Protein AF-A0A251UB47-F1 (afdb_monomer_lite)

Structure (mmCIF, N/CA/C/O backbone):
data_AF-A0A251UB47-F1
#
_entry.id   AF-A0A251UB47-F1
#
loop_
_atom_site.group_PDB
_atom_site.id
_atom_site.type_symbol
_atom_site.label_atom_id
_atom_site.label_alt_id
_atom_site.label_comp_id
_atom_site.label_asym_id
_atom_site.label_entity_id
_atom_site.label_seq_id
_atom_site.pdbx_PDB_ins_code
_atom_site.Cartn_x
_atom_site.Cartn_y
_atom_site.Cartn_z
_atom_site.occupancy
_atom_site.B_iso_or_equiv
_atom_site.auth_seq_id
_atom_site.auth_comp_id
_atom_site.auth_asym_id
_atom_site.auth_atom_id
_atom_site.pdbx_PDB_model_num
ATOM 1 N N . MET A 1 1 ? 40.178 -64.693 22.155 1.00 41.66 1 MET A N 1
ATOM 2 C CA . MET A 1 1 ? 40.226 -63.258 22.495 1.00 41.66 1 MET A CA 1
ATOM 3 C C . MET A 1 1 ? 39.824 -62.523 21.223 1.00 41.66 1 MET A C 1
ATOM 5 O O . MET A 1 1 ? 40.679 -62.259 20.395 1.00 41.66 1 MET A O 1
ATOM 9 N N . GLU A 1 2 ? 38.546 -62.503 20.833 1.00 36.81 2 GLU A N 1
ATOM 10 C CA . GLU A 1 2 ? 37.430 -61.749 21.454 1.00 36.81 2 GLU A CA 1
ATOM 11 C C . GLU A 1 2 ? 37.836 -60.282 21.710 1.00 36.81 2 GLU A C 1
ATOM 13 O O . GLU A 1 2 ? 38.845 -60.051 22.362 1.00 36.81 2 GLU A O 1
ATOM 18 N N . GLY A 1 3 ? 37.144 -59.255 21.214 1.00 40.28 3 GLY A N 1
ATOM 19 C CA . GLY A 1 3 ? 35.767 -59.234 20.740 1.00 40.28 3 GLY A CA 1
ATOM 20 C C . GLY A 1 3 ? 35.423 -58.035 19.856 1.00 40.28 3 GLY A C 1
ATOM 21 O O . GLY A 1 3 ? 36.152 -57.053 19.738 1.00 40.28 3 GLY A O 1
ATOM 22 N N . THR A 1 4 ? 34.277 -58.195 19.208 1.00 44.97 4 THR A N 1
ATOM 23 C CA . THR A 1 4 ? 33.476 -57.196 18.510 1.00 44.97 4 THR A CA 1
ATOM 24 C C . THR A 1 4 ? 32.841 -56.230 19.509 1.00 44.97 4 THR A C 1
ATOM 26 O O . THR A 1 4 ? 32.277 -56.692 20.498 1.00 44.97 4 THR A O 1
ATOM 29 N N . SER A 1 5 ? 32.817 -54.932 19.204 1.00 46.00 5 SER A N 1
A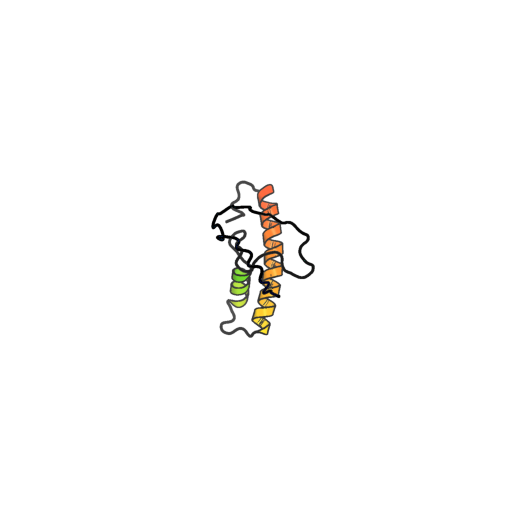TOM 30 C CA . SER A 1 5 ? 31.924 -53.987 19.885 1.00 46.00 5 SER A CA 1
ATOM 31 C C . SER A 1 5 ? 31.237 -53.083 18.871 1.00 46.00 5 SER A C 1
ATOM 33 O O . SER A 1 5 ? 31.822 -52.130 18.365 1.00 46.00 5 SER A O 1
ATOM 35 N N . SER A 1 6 ? 29.971 -53.388 18.600 1.00 55.59 6 SER A N 1
ATOM 36 C CA . SER A 1 6 ? 28.962 -52.360 18.342 1.00 55.59 6 SER A CA 1
ATOM 37 C C . SER A 1 6 ? 28.550 -51.732 19.677 1.00 55.59 6 SER A C 1
ATOM 39 O O . SER A 1 6 ? 28.699 -52.358 20.728 1.00 55.59 6 SER A O 1
ATOM 41 N N . PRO A 1 7 ? 27.928 -50.551 19.636 1.00 52.34 7 PRO A N 1
ATOM 42 C CA . PRO A 1 7 ? 26.622 -50.478 20.273 1.00 52.34 7 PRO A CA 1
ATOM 43 C C . PRO A 1 7 ? 25.566 -49.912 19.323 1.00 52.34 7 PRO A C 1
ATOM 45 O O . PRO A 1 7 ? 25.724 -48.851 18.724 1.00 52.34 7 PRO A O 1
ATOM 48 N N . SER A 1 8 ? 24.480 -50.672 19.213 1.00 48.12 8 SER A N 1
ATOM 49 C CA . SER A 1 8 ? 23.178 -50.215 18.748 1.00 48.12 8 SER A CA 1
ATOM 50 C C . SER A 1 8 ? 22.493 -49.504 19.912 1.00 48.12 8 SER A C 1
ATOM 52 O O . SER A 1 8 ? 22.411 -50.085 20.995 1.00 48.12 8 SER A O 1
ATOM 54 N N . THR A 1 9 ? 21.965 -48.301 19.689 1.00 45.19 9 THR A N 1
ATOM 55 C CA . THR A 1 9 ? 20.935 -47.733 20.565 1.00 45.19 9 THR A CA 1
ATOM 56 C C . THR A 1 9 ? 19.709 -47.452 19.716 1.00 45.19 9 THR A C 1
ATOM 58 O O . THR A 1 9 ? 19.635 -46.478 18.971 1.00 45.19 9 THR A O 1
ATOM 61 N N . ASP A 1 10 ? 18.787 -48.397 19.829 1.00 48.03 10 ASP A N 1
ATOM 62 C CA . ASP A 1 10 ? 17.371 -48.291 19.530 1.00 48.03 10 ASP A CA 1
ATOM 63 C C . ASP A 1 10 ? 16.736 -47.135 20.321 1.00 48.03 10 ASP A C 1
ATOM 65 O O . ASP A 1 10 ? 16.948 -47.015 21.528 1.00 48.03 10 ASP A O 1
ATOM 69 N N . ALA A 1 11 ? 15.970 -46.285 19.637 1.00 39.84 11 ALA A N 1
ATOM 70 C CA . ALA A 1 11 ? 15.039 -45.351 20.262 1.00 39.84 11 ALA A CA 1
ATOM 71 C C . ALA A 1 11 ? 13.949 -44.939 19.260 1.00 39.84 11 ALA A C 1
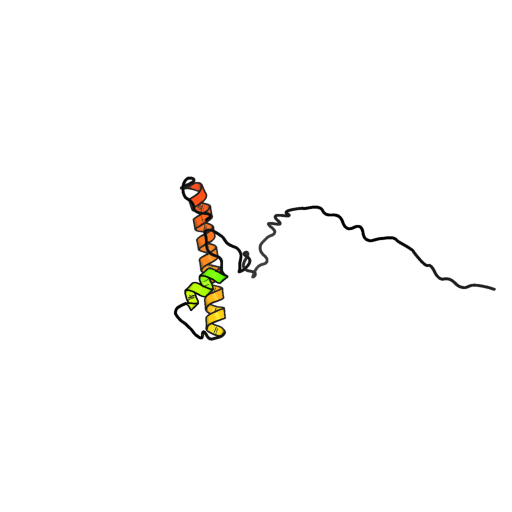ATOM 73 O O . ALA A 1 11 ? 13.974 -43.828 18.747 1.00 39.84 11 ALA A O 1
ATOM 74 N N . GLY A 1 12 ? 13.009 -45.855 19.003 1.00 46.56 12 GLY A N 1
ATOM 75 C CA . GLY A 1 12 ? 11.560 -45.590 18.998 1.00 46.56 12 GLY A CA 1
ATOM 76 C C . GLY A 1 12 ? 10.938 -44.525 18.063 1.00 46.56 12 GLY A C 1
ATOM 77 O O . GLY A 1 12 ? 11.614 -43.771 17.375 1.00 46.56 12 GLY A O 1
ATOM 78 N N . PRO A 1 13 ? 9.593 -44.481 17.988 1.00 43.06 13 PRO A N 1
ATOM 79 C CA . PRO A 1 13 ? 8.856 -43.794 16.931 1.00 43.06 13 PRO A CA 1
ATOM 80 C C . PRO A 1 13 ? 8.642 -42.302 17.218 1.00 43.06 13 PRO A C 1
ATOM 82 O O . PRO A 1 13 ? 8.349 -41.911 18.346 1.00 43.06 13 PRO A O 1
ATOM 85 N N . ILE A 1 14 ? 8.716 -41.481 16.165 1.00 51.91 14 ILE A N 1
ATOM 86 C CA . ILE A 1 14 ? 8.375 -40.052 16.187 1.00 51.91 14 ILE A CA 1
ATOM 87 C C . ILE A 1 14 ? 6.859 -39.922 16.445 1.00 51.91 14 ILE A C 1
ATOM 89 O O . ILE A 1 14 ? 6.074 -40.367 15.602 1.00 51.91 14 ILE A O 1
ATOM 93 N N . PRO A 1 15 ? 6.402 -39.335 17.568 1.00 43.84 15 PRO A N 1
ATOM 94 C CA . PRO A 1 15 ? 4.983 -39.111 17.802 1.00 43.84 15 PRO A CA 1
ATOM 95 C C . PRO A 1 15 ? 4.505 -37.888 17.008 1.00 43.84 15 PRO A C 1
ATOM 97 O O . PRO A 1 15 ? 5.031 -36.788 17.161 1.00 43.84 15 PRO A O 1
ATOM 100 N N . HIS A 1 16 ? 3.471 -38.077 16.189 1.00 51.50 16 HIS A N 1
ATOM 101 C CA . HIS A 1 16 ? 2.619 -36.997 15.695 1.00 51.50 16 HIS A CA 1
ATOM 102 C C . HIS A 1 16 ? 1.608 -36.610 16.785 1.00 51.50 16 HIS A C 1
ATOM 104 O O . HIS A 1 16 ? 0.714 -37.402 17.066 1.00 51.50 16 HIS A O 1
ATOM 110 N N . LEU A 1 17 ? 1.722 -35.412 17.366 1.00 36.50 17 LEU A N 1
ATOM 111 C CA . LEU A 1 17 ? 0.642 -34.653 18.029 1.00 36.50 17 LEU A CA 1
ATOM 112 C C . LEU A 1 17 ? 1.259 -33.287 18.390 1.00 36.50 17 LEU A C 1
ATOM 114 O O . LEU A 1 17 ? 2.240 -33.242 19.116 1.00 36.50 17 LEU A O 1
ATOM 118 N N . GLY A 1 18 ? 0.919 -32.173 17.746 1.00 44.28 18 GLY A N 1
ATOM 119 C CA . GLY A 1 18 ? -0.380 -31.530 17.868 1.00 44.28 18 GLY A CA 1
ATOM 120 C C . GLY A 1 18 ? -0.389 -30.729 19.164 1.00 44.28 18 GLY A C 1
ATOM 121 O O . GLY A 1 18 ? -0.811 -31.283 20.160 1.00 44.28 18 GLY A O 1
ATOM 122 N N . ASP A 1 19 ? 0.096 -29.482 19.138 1.00 40.91 19 ASP A N 1
ATOM 123 C CA . ASP A 1 19 ? -0.284 -28.454 20.112 1.00 40.91 19 ASP A CA 1
ATOM 124 C C . ASP A 1 19 ? -0.004 -27.053 19.555 1.00 40.91 19 ASP A C 1
ATOM 126 O O . ASP A 1 19 ? 1.124 -26.626 19.303 1.00 40.91 19 ASP A O 1
ATOM 130 N N . THR A 1 20 ? -1.108 -26.352 19.334 1.00 47.50 20 THR A N 1
ATOM 131 C CA . THR A 1 20 ? -1.229 -24.919 19.112 1.00 47.50 20 THR A CA 1
ATOM 132 C C . THR A 1 20 ? -0.536 -24.139 20.223 1.00 47.50 20 THR A C 1
ATOM 134 O O . THR A 1 20 ? -1.002 -24.135 21.360 1.00 47.50 20 THR A O 1
ATOM 137 N N . ILE A 1 21 ? 0.509 -23.391 19.883 1.00 40.84 21 ILE A N 1
ATOM 138 C CA . ILE A 1 21 ? 0.907 -22.222 20.662 1.00 40.84 21 ILE A CA 1
ATOM 139 C C . ILE A 1 21 ? 1.072 -21.086 19.665 1.00 40.84 21 ILE A C 1
ATOM 141 O O . ILE A 1 21 ? 2.098 -20.965 18.996 1.00 40.84 21 ILE A O 1
ATOM 145 N N . SER A 1 22 ? 0.029 -20.260 19.574 1.00 53.28 22 SER A N 1
ATOM 146 C CA . SER A 1 22 ? 0.138 -18.875 19.133 1.00 53.28 22 SER A CA 1
ATOM 147 C C . SER A 1 22 ? 1.212 -18.212 19.983 1.00 53.28 22 SER A C 1
ATOM 149 O O . SER A 1 22 ? 0.951 -17.730 21.083 1.00 53.28 22 SER A O 1
ATOM 151 N N . LYS A 1 23 ? 2.455 -18.250 19.513 1.00 42.84 23 LYS A N 1
ATOM 152 C CA . LYS A 1 23 ? 3.532 -17.488 20.113 1.00 42.84 23 LYS A CA 1
ATOM 153 C C . LYS A 1 23 ? 3.579 -16.162 19.381 1.00 42.84 23 LYS A C 1
ATOM 155 O O . LYS A 1 23 ? 4.342 -16.007 18.430 1.00 42.84 23 LYS A O 1
ATOM 160 N N . SER A 1 24 ? 2.768 -15.217 19.853 1.00 54.03 24 SER A N 1
ATOM 161 C CA . SER A 1 24 ? 3.020 -13.790 19.674 1.00 54.03 24 SER A CA 1
ATOM 162 C C . SER A 1 24 ? 4.417 -13.509 20.231 1.00 54.03 24 SER A C 1
ATOM 164 O O . SER A 1 24 ? 4.600 -13.269 21.421 1.00 54.03 24 SER A O 1
ATOM 166 N N . THR A 1 25 ? 5.434 -13.678 19.388 1.00 41.69 25 THR A N 1
ATOM 167 C CA . THR A 1 25 ? 6.807 -13.294 19.694 1.00 41.69 25 THR A CA 1
ATOM 168 C C . THR A 1 25 ? 6.948 -11.874 19.199 1.00 41.69 25 THR A C 1
ATOM 170 O O . THR A 1 25 ? 7.457 -11.633 18.110 1.00 41.69 25 THR A O 1
ATOM 173 N N . GLU A 1 26 ? 6.485 -10.931 20.010 1.00 50.47 26 GLU A N 1
ATOM 174 C CA . GLU A 1 26 ? 6.928 -9.546 19.917 1.00 50.47 26 GLU A CA 1
ATOM 175 C C . GLU A 1 26 ? 8.361 -9.495 20.471 1.00 50.47 26 GLU A C 1
ATOM 177 O O . GLU A 1 26 ? 8.632 -9.100 21.602 1.00 50.47 26 GLU A O 1
ATOM 182 N N . GLY A 1 27 ? 9.287 -10.065 19.698 1.00 49.69 27 GLY A N 1
ATOM 183 C CA . GLY A 1 27 ? 10.702 -9.742 19.796 1.00 49.69 27 GLY A CA 1
ATOM 184 C C . GLY A 1 27 ? 10.944 -8.419 19.069 1.00 49.69 27 GLY A C 1
ATOM 185 O O . GLY A 1 27 ? 10.142 -8.053 18.207 1.00 49.69 27 GLY A O 1
ATOM 186 N N . PRO A 1 28 ? 12.029 -7.690 19.380 1.00 54.09 28 PRO A N 1
ATOM 187 C CA . PRO A 1 28 ? 12.372 -6.496 18.619 1.00 54.09 28 PRO A CA 1
ATOM 188 C C . PRO A 1 28 ? 12.453 -6.874 17.138 1.00 54.09 28 PRO A C 1
ATOM 190 O O . PRO A 1 28 ? 13.158 -7.824 16.786 1.00 54.09 28 PRO A O 1
ATOM 193 N N . ALA A 1 29 ? 11.703 -6.163 16.291 1.00 56.38 29 ALA A N 1
ATOM 194 C CA . ALA A 1 29 ? 11.793 -6.314 14.846 1.00 56.38 29 ALA A CA 1
ATOM 195 C C . ALA A 1 29 ? 13.277 -6.274 14.462 1.00 56.38 29 ALA A C 1
ATOM 197 O O . ALA A 1 29 ? 13.996 -5.342 14.834 1.00 56.38 29 ALA A O 1
ATOM 198 N N . SER A 1 30 ? 13.761 -7.328 13.801 1.00 52.41 30 SER A N 1
ATOM 199 C CA . SER A 1 30 ? 15.150 -7.392 13.350 1.00 52.41 30 SER A CA 1
ATOM 200 C C . SER A 1 30 ? 15.441 -6.110 12.562 1.00 52.41 30 SER A C 1
ATOM 202 O O . SER A 1 30 ? 14.683 -5.833 11.627 1.00 52.41 30 SER A O 1
ATOM 204 N N . PRO A 1 31 ? 16.476 -5.316 12.904 1.00 52.88 31 PRO A N 1
ATOM 205 C CA . PRO A 1 31 ? 16.732 -4.057 12.216 1.00 52.88 31 PRO A CA 1
ATOM 206 C C . PRO A 1 31 ? 16.936 -4.351 10.727 1.00 52.88 31 PRO A C 1
ATOM 208 O O . PRO A 1 31 ? 17.928 -4.972 10.351 1.00 52.88 31 PRO A O 1
ATOM 211 N N . GLY A 1 32 ? 15.958 -3.985 9.898 1.00 65.62 32 GLY A N 1
ATOM 212 C CA . GLY A 1 32 ? 16.016 -4.144 8.444 1.00 65.62 32 GLY A CA 1
ATOM 213 C C . GLY A 1 32 ? 15.005 -5.093 7.793 1.00 65.62 32 GLY A C 1
ATOM 214 O O . GLY A 1 32 ? 15.002 -5.149 6.567 1.00 65.62 32 GLY A O 1
ATOM 215 N N . ARG A 1 33 ? 14.136 -5.810 8.527 1.00 81.25 33 ARG A N 1
ATOM 216 C CA . ARG A 1 33 ? 13.008 -6.535 7.899 1.00 81.25 33 ARG A CA 1
ATOM 217 C C . ARG A 1 33 ? 11.693 -5.816 8.186 1.00 81.25 33 ARG A C 1
ATOM 219 O O . ARG A 1 33 ? 11.373 -5.571 9.346 1.00 81.25 33 ARG A O 1
ATOM 226 N N . PHE A 1 34 ? 10.948 -5.513 7.124 1.00 88.12 34 PHE A N 1
ATOM 227 C CA . PHE A 1 34 ? 9.579 -5.018 7.222 1.00 88.12 34 PHE A CA 1
ATOM 228 C C . PHE A 1 34 ? 8.732 -5.987 8.076 1.00 88.12 34 PHE A C 1
ATOM 230 O O . PHE A 1 34 ? 8.839 -7.200 7.867 1.00 88.12 34 PHE A O 1
ATOM 237 N N . PRO A 1 35 ? 7.961 -5.497 9.068 1.00 90.88 35 PRO A N 1
ATOM 238 C CA . PRO A 1 35 ? 7.403 -6.348 10.120 1.00 90.88 35 PRO A CA 1
ATOM 239 C C . PRO A 1 35 ? 6.149 -7.127 9.706 1.00 90.88 35 PRO A C 1
ATOM 241 O O . PRO A 1 35 ? 5.745 -8.022 10.444 1.00 90.88 35 PRO A O 1
ATOM 244 N N . TYR A 1 36 ? 5.558 -6.814 8.552 1.00 91.50 36 TYR A N 1
ATOM 245 C CA . TYR A 1 36 ? 4.360 -7.482 8.045 1.00 91.50 36 TYR A CA 1
ATOM 246 C C . TYR A 1 36 ? 4.699 -8.399 6.873 1.00 91.50 36 TYR A C 1
ATOM 248 O O . TYR A 1 36 ? 5.596 -8.106 6.073 1.00 91.50 36 TYR A O 1
ATOM 256 N N . GLU A 1 37 ? 3.960 -9.496 6.738 1.00 93.50 37 GLU A N 1
ATOM 257 C CA . GLU A 1 37 ? 4.095 -10.351 5.558 1.00 93.50 37 GLU A CA 1
ATOM 258 C C . GLU A 1 37 ? 3.402 -9.695 4.340 1.00 93.50 37 GLU A C 1
ATOM 260 O O . GLU A 1 37 ? 2.413 -8.973 4.497 1.00 93.50 37 GLU A O 1
ATOM 265 N N . PRO A 1 38 ? 3.895 -9.891 3.101 1.00 92.38 38 PRO A N 1
ATOM 266 C CA . PRO A 1 38 ? 3.415 -9.121 1.949 1.00 92.38 38 PRO A CA 1
ATOM 267 C C . PRO A 1 38 ? 1.917 -9.290 1.633 1.00 92.38 38 PRO A C 1
ATOM 269 O O . PRO A 1 38 ? 1.282 -8.385 1.083 1.00 92.38 38 PRO A O 1
ATOM 272 N N . ASP A 1 39 ? 1.353 -10.456 1.935 1.00 94.38 39 ASP A N 1
ATOM 273 C CA . ASP A 1 39 ? -0.049 -10.820 1.733 1.00 94.38 39 ASP A CA 1
ATOM 274 C C . ASP A 1 39 ? -0.927 -10.619 2.978 1.00 94.38 39 ASP A C 1
ATOM 276 O O . ASP A 1 39 ? -2.142 -10.797 2.886 1.00 94.38 39 ASP A O 1
ATOM 280 N N . GLU A 1 40 ? -0.350 -10.188 4.102 1.00 93.69 40 GLU A N 1
ATOM 281 C CA . GLU A 1 40 ? -1.077 -9.914 5.339 1.00 93.69 40 GLU A CA 1
ATOM 282 C C . GLU A 1 40 ? -2.115 -8.802 5.134 1.00 93.69 40 GLU A C 1
ATOM 284 O O . GLU A 1 40 ? -1.792 -7.695 4.699 1.00 93.69 40 GLU A O 1
ATOM 289 N N . LEU A 1 41 ? -3.378 -9.099 5.445 1.00 92.81 41 LEU A N 1
ATOM 290 C CA . LEU A 1 41 ? -4.495 -8.176 5.259 1.00 92.81 41 LEU A CA 1
ATOM 291 C C . LEU A 1 41 ? -4.786 -7.397 6.545 1.00 92.81 41 LEU A C 1
ATOM 293 O O . LEU A 1 41 ? -5.162 -7.986 7.555 1.00 92.81 41 LEU A O 1
ATOM 297 N N . ASN A 1 42 ? -4.698 -6.068 6.471 1.00 90.38 42 ASN A N 1
ATOM 298 C CA . ASN A 1 42 ? -5.112 -5.144 7.525 1.00 90.38 42 ASN A CA 1
ATOM 299 C C . ASN A 1 42 ? -5.971 -4.010 6.934 1.00 90.38 42 ASN A C 1
ATOM 301 O O . ASN A 1 42 ? -5.536 -3.285 6.031 1.00 90.38 42 ASN A O 1
ATOM 305 N N . GLY A 1 43 ? -7.205 -3.858 7.437 1.00 90.31 43 GLY A N 1
ATOM 306 C CA . GLY A 1 43 ? -8.175 -2.862 6.948 1.00 90.31 43 GLY A CA 1
ATOM 307 C C . GLY A 1 43 ? -8.372 -2.917 5.431 1.00 90.31 43 GLY A C 1
ATOM 308 O O . GLY A 1 43 ? -8.218 -1.902 4.738 1.00 90.31 43 GLY A O 1
ATOM 309 N N . GLY A 1 44 ? -8.558 -4.132 4.910 1.00 93.00 44 GLY A N 1
ATOM 310 C CA . GLY A 1 44 ? -8.891 -4.391 3.511 1.00 93.00 44 GLY A CA 1
ATOM 311 C C . GLY A 1 44 ? -7.743 -4.275 2.501 1.00 93.00 44 GLY A C 1
ATOM 312 O O . GLY A 1 44 ? -7.953 -4.575 1.329 1.00 93.00 44 GLY A O 1
ATOM 313 N N . ASP A 1 45 ? -6.533 -3.882 2.915 1.00 96.38 45 ASP A N 1
ATOM 314 C CA . ASP A 1 45 ? -5.343 -3.898 2.050 1.00 96.38 45 ASP A CA 1
ATOM 315 C C . ASP A 1 45 ? -4.255 -4.814 2.641 1.00 96.38 45 ASP A C 1
ATOM 317 O O . ASP A 1 45 ? -4.228 -5.102 3.831 1.00 96.38 45 ASP A O 1
ATOM 321 N N . SER A 1 46 ? -3.333 -5.231 1.783 1.00 96.75 46 SER A N 1
ATOM 322 C CA . SER A 1 46 ? -2.004 -5.775 2.085 1.00 96.75 46 SER A CA 1
ATOM 323 C C . SER A 1 46 ? -0.928 -5.025 1.295 1.00 96.75 46 SER A C 1
ATOM 325 O O . SER A 1 46 ? -1.252 -4.323 0.325 1.00 96.75 46 SER A O 1
ATOM 327 N N . VAL A 1 47 ? 0.353 -5.219 1.620 1.00 97.06 47 VAL A N 1
ATOM 328 C CA . VAL A 1 47 ? 1.476 -4.672 0.829 1.00 97.06 47 VAL A CA 1
ATOM 329 C C . VAL A 1 47 ? 1.334 -5.046 -0.649 1.00 97.06 47 VAL A C 1
ATOM 331 O O . VAL A 1 47 ? 1.394 -4.177 -1.516 1.00 97.06 47 VAL A O 1
ATOM 334 N N . LEU A 1 48 ? 1.041 -6.313 -0.962 1.00 97.12 48 LEU A N 1
ATOM 335 C CA . LEU A 1 48 ? 0.851 -6.769 -2.345 1.00 97.12 48 LEU A CA 1
ATOM 336 C C . LEU A 1 48 ? -0.343 -6.107 -3.040 1.00 97.12 48 LEU A C 1
ATOM 338 O O . LEU A 1 48 ? -0.327 -5.933 -4.260 1.00 97.12 48 LEU A O 1
ATOM 342 N N . SER A 1 49 ? -1.409 -5.783 -2.308 1.00 97.44 49 SER A N 1
ATOM 343 C CA . SER A 1 49 ? -2.562 -5.079 -2.880 1.00 97.44 49 SER A CA 1
ATOM 344 C C . SER A 1 49 ? -2.228 -3.617 -3.200 1.00 97.44 49 SER A C 1
ATOM 346 O O . SER A 1 49 ? -2.587 -3.121 -4.270 1.00 97.44 49 SER A O 1
ATOM 348 N N . ILE A 1 50 ? -1.463 -2.955 -2.325 1.00 97.75 50 ILE A N 1
ATOM 349 C CA . I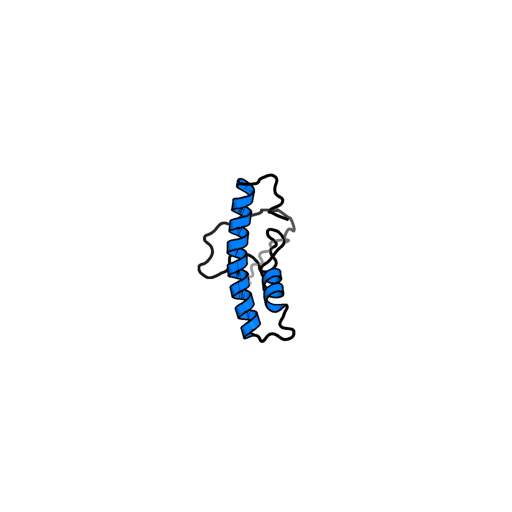LE A 1 50 ? -1.024 -1.570 -2.499 1.00 97.75 50 ILE A CA 1
ATOM 350 C C . ILE A 1 50 ? -0.018 -1.501 -3.645 1.00 97.75 50 ILE A C 1
ATOM 352 O O . ILE A 1 50 ? -0.177 -0.673 -4.538 1.00 97.75 50 ILE A O 1
ATOM 356 N N . GLN A 1 51 ? 0.944 -2.423 -3.694 1.00 97.88 51 GLN A N 1
ATOM 357 C CA . GLN A 1 51 ? 1.898 -2.541 -4.794 1.00 97.88 51 GLN A CA 1
ATOM 358 C C . GLN A 1 51 ? 1.178 -2.733 -6.136 1.00 97.88 51 GLN A C 1
ATOM 360 O O . GLN A 1 51 ? 1.461 -2.021 -7.100 1.00 97.88 51 GLN A O 1
ATOM 365 N N . ARG A 1 52 ? 0.188 -3.635 -6.203 1.00 97.31 52 ARG A N 1
ATOM 366 C CA . ARG A 1 52 ? -0.644 -3.820 -7.405 1.00 97.31 52 ARG A CA 1
ATOM 367 C C . ARG A 1 52 ? -1.373 -2.539 -7.807 1.00 97.31 52 ARG A C 1
ATOM 369 O O . ARG A 1 52 ? -1.428 -2.221 -8.991 1.00 97.31 52 ARG A O 1
ATOM 376 N N . ARG A 1 53 ? -1.902 -1.784 -6.841 1.00 97.56 53 ARG A N 1
ATOM 377 C CA . ARG A 1 53 ? -2.570 -0.498 -7.088 1.00 97.56 53 ARG A CA 1
ATOM 378 C C . ARG A 1 53 ? -1.593 0.561 -7.611 1.00 97.56 53 ARG A C 1
ATOM 380 O O . ARG A 1 53 ? -1.931 1.248 -8.573 1.00 97.56 53 ARG A O 1
ATOM 387 N N . LEU A 1 54 ? -0.380 0.642 -7.061 1.00 97.44 54 LEU A N 1
ATOM 388 C CA . LEU A 1 54 ? 0.689 1.538 -7.532 1.00 97.44 54 LEU A CA 1
ATOM 389 C C . LEU A 1 54 ? 1.129 1.219 -8.969 1.00 97.44 54 LEU A C 1
ATOM 391 O O . LEU A 1 54 ? 1.414 2.126 -9.748 1.00 97.44 54 LEU A O 1
ATOM 395 N N . LEU A 1 55 ? 1.138 -0.061 -9.341 1.00 97.69 55 LEU A N 1
ATOM 396 C CA . LEU A 1 55 ? 1.506 -0.523 -10.682 1.00 97.69 55 LEU A CA 1
ATOM 397 C C . LEU A 1 55 ? 0.326 -0.565 -11.667 1.00 97.69 55 LEU A C 1
ATOM 399 O O . LEU A 1 55 ? 0.530 -0.874 -12.835 1.00 97.69 55 LEU A O 1
ATOM 403 N N . SER A 1 56 ? -0.896 -0.230 -11.244 1.00 96.81 56 SER A N 1
ATOM 404 C CA . SER A 1 56 ? -2.118 -0.426 -12.047 1.00 96.81 56 SER A CA 1
ATOM 405 C C . SER A 1 56 ? -2.122 0.291 -13.404 1.00 96.81 56 SER A C 1
ATOM 407 O O . SER A 1 56 ? -2.750 -0.182 -14.348 1.00 96.81 56 SER A O 1
ATOM 409 N N . LEU A 1 57 ? -1.398 1.408 -13.524 1.00 93.88 57 LEU A N 1
ATOM 410 C CA . LEU A 1 57 ? -1.268 2.176 -14.767 1.00 93.88 57 LEU A CA 1
ATOM 411 C C . LEU A 1 57 ? -0.110 1.701 -15.662 1.00 93.88 57 LEU A C 1
ATOM 413 O O . LEU A 1 57 ? 0.070 2.226 -16.760 1.00 93.88 57 LEU A O 1
ATOM 417 N N . LYS A 1 58 ? 0.684 0.724 -15.209 1.00 94.44 58 LYS A N 1
ATOM 418 C CA . LYS A 1 58 ? 1.859 0.194 -15.907 1.00 94.44 58 LYS A CA 1
ATOM 419 C C . LYS A 1 58 ? 1.600 -1.264 -16.301 1.00 94.44 58 LYS A C 1
ATOM 421 O O . LYS A 1 58 ? 1.780 -2.151 -15.474 1.00 94.44 58 LYS A O 1
ATOM 426 N N . PRO A 1 59 ? 1.199 -1.548 -17.554 1.00 92.31 59 PRO A N 1
ATOM 427 C CA . PRO A 1 59 ? 0.907 -2.920 -17.979 1.00 92.31 59 PRO A CA 1
ATOM 428 C C . PRO A 1 59 ? 2.152 -3.819 -17.997 1.00 92.31 59 PRO A C 1
ATOM 430 O O . PRO A 1 59 ? 2.034 -5.028 -17.823 1.00 92.31 59 PRO A O 1
ATOM 433 N N . PHE A 1 60 ? 3.337 -3.230 -18.185 1.00 95.62 60 PHE A N 1
ATOM 434 C CA . PHE A 1 60 ? 4.621 -3.933 -18.220 1.00 95.62 60 PHE A CA 1
ATOM 435 C C . PHE A 1 60 ? 5.657 -3.162 -17.391 1.00 95.62 60 PHE A C 1
ATOM 437 O O . PHE A 1 60 ? 6.467 -2.431 -17.962 1.00 95.62 60 PHE A O 1
ATOM 444 N N . PRO A 1 61 ? 5.598 -3.247 -16.052 1.00 96.00 61 PRO A N 1
ATOM 445 C CA . PRO A 1 61 ? 6.555 -2.557 -15.202 1.00 96.00 61 PRO A CA 1
ATOM 446 C C . PRO A 1 61 ? 7.935 -3.218 -15.296 1.00 96.00 61 PRO A C 1
ATOM 448 O O . PRO A 1 61 ? 8.047 -4.441 -15.423 1.00 96.00 61 PRO A O 1
ATOM 451 N N . SER A 1 62 ? 8.992 -2.414 -15.226 1.00 97.50 62 SER A N 1
ATOM 452 C CA . SER A 1 62 ? 10.358 -2.923 -15.107 1.00 97.50 62 SER A CA 1
ATOM 453 C C . SER A 1 62 ? 10.593 -3.537 -13.720 1.00 97.50 62 SER A C 1
ATOM 455 O O . SER A 1 62 ? 9.847 -3.278 -12.775 1.00 97.50 62 SER A O 1
ATOM 457 N N . ALA A 1 63 ? 11.655 -4.334 -13.571 1.00 97.50 63 ALA A N 1
ATOM 458 C CA . ALA A 1 63 ? 12.037 -4.876 -12.264 1.00 97.50 63 ALA A CA 1
ATOM 459 C C . ALA A 1 63 ? 12.292 -3.761 -11.230 1.00 97.50 63 ALA A C 1
ATOM 461 O O . ALA A 1 63 ? 11.798 -3.837 -10.112 1.00 97.50 63 ALA A O 1
ATOM 462 N N . GLU A 1 64 ? 12.969 -2.684 -11.641 1.00 97.56 64 GLU A N 1
ATOM 463 C CA . GLU A 1 64 ? 13.213 -1.509 -10.796 1.00 97.56 64 GLU A CA 1
ATOM 464 C C . GLU A 1 64 ? 11.904 -0.844 -10.350 1.00 97.56 64 GLU A C 1
ATOM 466 O O . GLU A 1 64 ? 11.753 -0.469 -9.191 1.00 97.56 64 GLU A O 1
ATOM 471 N N . GLU A 1 65 ? 10.919 -0.734 -11.243 1.00 97.62 65 GLU A N 1
ATOM 472 C CA . GLU A 1 65 ? 9.612 -0.173 -10.898 1.00 97.62 65 GLU A CA 1
ATOM 473 C C . GLU A 1 65 ? 8.824 -1.078 -9.947 1.00 97.62 65 GLU A C 1
ATOM 475 O O . GLU A 1 65 ? 8.101 -0.571 -9.089 1.00 97.62 65 GLU A O 1
ATOM 480 N N . ILE A 1 66 ? 8.958 -2.400 -10.081 1.00 97.75 66 ILE A N 1
ATOM 481 C CA . ILE A 1 66 ? 8.352 -3.380 -9.173 1.00 97.75 66 ILE A CA 1
ATOM 482 C C . ILE A 1 66 ? 8.959 -3.250 -7.775 1.00 97.75 66 ILE A C 1
ATOM 484 O O . ILE A 1 66 ? 8.204 -3.195 -6.800 1.00 97.75 66 ILE A O 1
ATOM 488 N N . ASP A 1 67 ? 10.287 -3.166 -7.682 1.00 96.81 67 ASP A N 1
ATOM 489 C CA . ASP A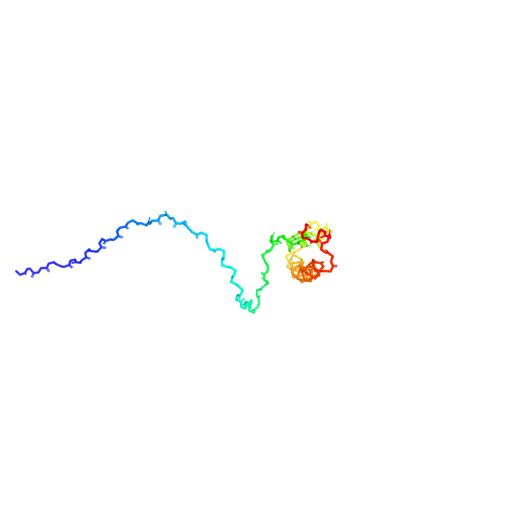 1 67 ? 11.011 -3.015 -6.418 1.00 96.81 67 ASP A CA 1
ATOM 490 C C . ASP A 1 67 ? 10.689 -1.671 -5.759 1.00 96.81 67 ASP A C 1
ATOM 492 O O . ASP A 1 67 ? 10.332 -1.618 -4.582 1.00 96.81 67 ASP A O 1
ATO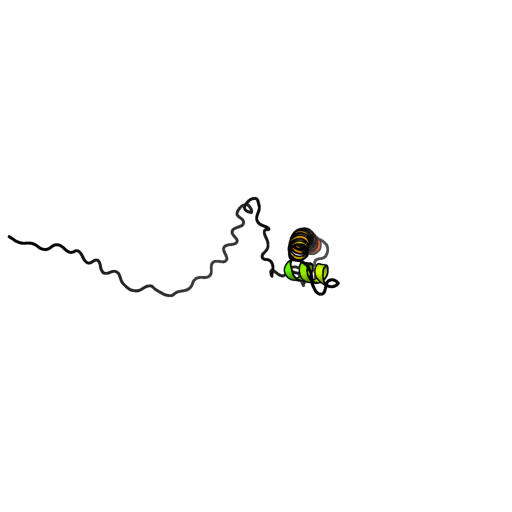M 496 N N . PHE A 1 68 ? 10.692 -0.585 -6.532 1.00 97.50 68 PHE A N 1
ATOM 497 C CA . PHE A 1 68 ? 10.327 0.738 -6.032 1.00 97.50 68 PHE A CA 1
ATOM 498 C C . PHE A 1 68 ? 8.862 0.808 -5.574 1.00 97.50 68 PHE A C 1
ATOM 500 O O . PHE A 1 68 ? 8.545 1.439 -4.563 1.00 97.50 68 PHE A O 1
ATOM 507 N N . ALA A 1 69 ? 7.944 0.153 -6.291 1.00 97.81 69 ALA A N 1
ATOM 508 C CA . ALA A 1 69 ? 6.550 0.050 -5.868 1.00 97.81 69 ALA A CA 1
ATOM 509 C C . ALA A 1 69 ? 6.395 -0.800 -4.603 1.00 97.81 69 ALA A C 1
ATOM 511 O O . ALA A 1 69 ? 5.505 -0.524 -3.802 1.00 97.81 69 ALA A O 1
ATOM 512 N N . ARG A 1 70 ? 7.245 -1.815 -4.406 1.00 97.25 70 ARG A N 1
ATOM 513 C CA . ARG A 1 70 ? 7.243 -2.630 -3.190 1.00 97.25 70 ARG A CA 1
ATOM 514 C C . ARG A 1 70 ? 7.658 -1.808 -1.976 1.00 97.25 70 ARG A C 1
ATOM 516 O O . ARG A 1 70 ? 6.914 -1.795 -1.005 1.00 97.25 70 ARG A O 1
ATOM 523 N N . THR A 1 71 ? 8.776 -1.086 -2.046 1.00 96.38 71 THR A N 1
ATOM 524 C CA . THR A 1 71 ? 9.232 -0.226 -0.939 1.00 96.38 71 THR A CA 1
ATOM 525 C C . THR A 1 71 ? 8.184 0.829 -0.583 1.00 96.38 71 THR A C 1
ATOM 527 O O . THR A 1 71 ? 7.826 0.974 0.578 1.00 96.38 71 THR A O 1
ATOM 530 N N . GLN A 1 72 ? 7.591 1.493 -1.580 1.00 97.50 72 GLN A N 1
ATOM 531 C CA . GLN A 1 72 ? 6.494 2.432 -1.319 1.00 97.50 72 GLN A CA 1
ATOM 532 C C . GLN A 1 72 ? 5.255 1.758 -0.718 1.00 97.50 72 GLN A C 1
ATOM 534 O O . GLN A 1 72 ? 4.564 2.358 0.101 1.00 97.50 72 GLN A O 1
ATOM 539 N N . ALA A 1 73 ? 4.930 0.534 -1.139 1.00 97.81 73 ALA A N 1
ATOM 540 C CA . ALA A 1 73 ? 3.803 -0.200 -0.579 1.00 97.81 73 ALA A CA 1
ATOM 541 C C . ALA A 1 73 ? 4.037 -0.580 0.888 1.00 97.81 73 ALA A C 1
ATOM 543 O O . ALA A 1 73 ? 3.093 -0.507 1.670 1.00 97.81 73 ALA A O 1
ATOM 544 N N . GLU A 1 74 ? 5.267 -0.943 1.255 1.00 96.94 74 GLU A N 1
ATOM 545 C CA . GLU A 1 74 ? 5.689 -1.194 2.637 1.00 96.94 74 GLU A CA 1
ATOM 546 C C . GLU A 1 74 ? 5.496 0.076 3.496 1.00 96.94 74 GLU A C 1
ATOM 548 O O . GLU A 1 74 ? 4.741 0.039 4.471 1.00 96.94 74 GLU A O 1
ATOM 553 N N . ASP A 1 75 ? 6.033 1.225 3.066 1.00 96.50 75 ASP A N 1
ATOM 554 C CA . ASP A 1 75 ? 5.886 2.511 3.773 1.00 96.50 75 ASP A CA 1
ATOM 555 C C . ASP A 1 75 ? 4.411 2.923 3.954 1.00 96.50 75 ASP A C 1
ATOM 557 O O . ASP A 1 75 ? 3.971 3.325 5.035 1.00 96.50 75 ASP A O 1
ATOM 561 N N . LEU A 1 76 ? 3.611 2.815 2.886 1.00 97.44 76 LEU A N 1
ATOM 562 C CA . LEU A 1 76 ? 2.188 3.161 2.924 1.00 97.44 76 LEU A CA 1
ATOM 563 C C . LEU A 1 76 ? 1.394 2.216 3.829 1.00 97.44 76 LEU A C 1
ATOM 565 O O . LEU A 1 76 ? 0.469 2.662 4.513 1.00 97.44 76 LEU A O 1
ATOM 569 N N . PHE A 1 77 ? 1.722 0.923 3.824 1.00 97.19 77 PHE A N 1
ATOM 570 C CA . PHE A 1 77 ? 1.043 -0.067 4.652 1.00 97.19 77 PHE A CA 1
ATOM 571 C C . PHE A 1 77 ? 1.313 0.169 6.135 1.00 97.19 77 PHE A C 1
ATOM 573 O O . PHE A 1 77 ? 0.371 0.148 6.926 1.00 97.19 77 PHE A O 1
ATOM 580 N N . GLU A 1 78 ? 2.554 0.484 6.509 1.00 95.69 78 GLU A N 1
ATOM 581 C CA . GLU A 1 78 ? 2.911 0.786 7.896 1.00 95.69 78 GLU A CA 1
ATOM 582 C C . GLU A 1 78 ? 2.088 1.957 8.449 1.00 95.69 78 GLU A C 1
ATOM 584 O O . GLU A 1 78 ? 1.459 1.841 9.505 1.00 95.69 78 GLU A O 1
ATOM 589 N N . VAL A 1 79 ? 2.012 3.064 7.703 1.00 95.94 79 VAL A N 1
ATOM 590 C CA . VAL A 1 79 ? 1.212 4.231 8.103 1.00 95.94 79 VAL A CA 1
ATOM 591 C C . VAL A 1 79 ? -0.277 3.885 8.149 1.00 95.94 79 VAL A C 1
ATOM 593 O O . VAL A 1 79 ? -0.980 4.289 9.079 1.00 95.94 79 VAL A O 1
ATOM 596 N N . LYS A 1 80 ? -0.778 3.114 7.176 1.00 95.69 80 LYS A N 1
ATOM 597 C CA . LYS A 1 80 ? -2.186 2.702 7.143 1.00 95.69 80 LYS A CA 1
ATOM 598 C C . LYS A 1 80 ? -2.558 1.875 8.375 1.00 95.69 80 LYS A C 1
ATOM 600 O O . LYS A 1 80 ? -3.586 2.154 8.991 1.00 95.69 80 LYS A O 1
ATOM 605 N N . VAL A 1 81 ? -1.725 0.909 8.765 1.00 95.00 81 VAL A N 1
ATOM 606 C CA . VAL A 1 81 ? -1.946 0.079 9.960 1.00 95.00 81 VAL A CA 1
ATOM 607 C C . VAL A 1 81 ? -1.976 0.940 11.223 1.00 95.00 81 VAL A C 1
ATOM 609 O O . VAL A 1 81 ? -2.898 0.801 12.026 1.00 95.00 81 VAL A O 1
ATOM 612 N N . GLN A 1 82 ? -1.045 1.886 11.375 1.00 95.38 82 GLN A N 1
ATOM 613 C CA . GLN A 1 82 ? -1.041 2.807 12.519 1.00 95.38 82 GLN A CA 1
ATOM 614 C C . GLN A 1 82 ? -2.330 3.640 12.598 1.00 95.38 82 GLN A C 1
ATOM 616 O O . GLN A 1 82 ? -2.891 3.825 13.681 1.00 95.38 82 GLN A O 1
ATOM 621 N N . ILE A 1 83 ? -2.838 4.115 11.455 1.00 95.69 83 ILE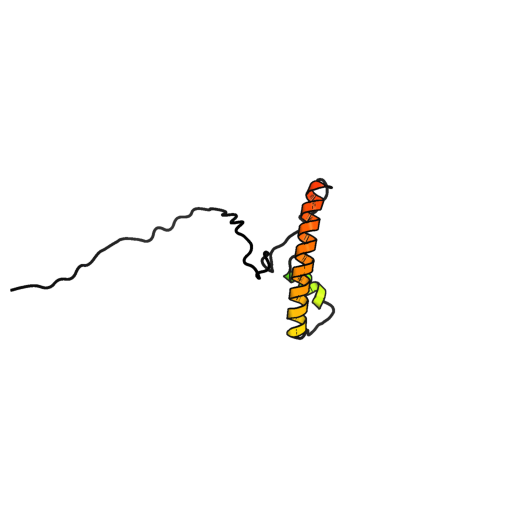 A N 1
ATOM 622 C CA . ILE A 1 83 ? -4.114 4.840 11.391 1.00 95.69 83 ILE A CA 1
ATOM 623 C C . ILE A 1 83 ? -5.270 3.929 11.807 1.00 95.69 83 ILE A C 1
ATOM 625 O O . ILE A 1 83 ? -6.063 4.328 12.655 1.00 95.69 83 ILE A O 1
ATOM 629 N N . ILE A 1 84 ? -5.359 2.714 11.260 1.00 94.50 84 ILE A N 1
ATOM 630 C CA . ILE A 1 84 ? -6.422 1.751 11.588 1.00 94.50 84 ILE A CA 1
ATOM 631 C C . ILE A 1 84 ? -6.445 1.476 13.092 1.00 94.50 84 ILE A C 1
ATOM 633 O O . ILE A 1 84 ? -7.482 1.651 13.730 1.00 94.50 84 ILE A O 1
ATOM 637 N N . GLN A 1 85 ? -5.295 1.136 13.675 1.00 93.62 85 GLN A N 1
ATOM 638 C CA . GLN A 1 85 ? -5.164 0.885 15.112 1.00 93.62 85 GLN A CA 1
ATOM 639 C C . GLN A 1 85 ? -5.595 2.100 15.940 1.00 93.62 85 GLN A C 1
ATOM 641 O O . GLN A 1 85 ? -6.290 1.969 16.950 1.00 93.62 85 GLN A O 1
ATOM 646 N N . ARG A 1 86 ? -5.232 3.313 15.506 1.00 96.25 86 ARG A N 1
ATOM 647 C CA . ARG A 1 86 ? -5.645 4.538 16.195 1.00 96.25 86 ARG A CA 1
ATOM 648 C C . ARG A 1 86 ? -7.149 4.770 16.098 1.00 96.25 86 ARG A C 1
ATOM 650 O O . ARG A 1 86 ? -7.756 5.191 17.088 1.00 96.25 86 ARG A O 1
ATOM 657 N N . MET A 1 87 ? -7.733 4.508 14.934 1.00 96.56 87 MET A N 1
ATOM 658 C CA . MET A 1 87 ? -9.149 4.721 14.670 1.00 96.56 87 MET A CA 1
ATOM 659 C C . MET A 1 87 ? -10.044 3.691 15.352 1.00 96.56 87 MET A C 1
ATOM 661 O O . MET A 1 87 ? -11.117 4.073 15.798 1.00 96.56 87 MET A O 1
ATOM 665 N N . GLN A 1 88 ? -9.580 2.460 15.587 1.00 93.50 88 GLN A N 1
ATOM 666 C CA . GLN A 1 88 ? -10.299 1.499 16.438 1.00 93.50 88 GLN A CA 1
ATOM 667 C C . GLN A 1 88 ? -10.619 2.057 17.834 1.00 93.50 88 GLN A C 1
ATOM 669 O O . GLN A 1 88 ? -11.654 1.737 18.412 1.00 93.50 88 GLN A O 1
ATOM 674 N N . VAL A 1 89 ? -9.736 2.898 18.383 1.00 94.44 89 VAL A N 1
ATOM 675 C CA . VAL A 1 89 ? -9.935 3.529 19.697 1.00 94.44 89 VAL A CA 1
ATOM 676 C C . VAL A 1 89 ? -10.837 4.763 19.604 1.00 94.44 89 VAL A C 1
ATOM 678 O O . VAL A 1 89 ? -11.599 5.038 20.528 1.00 94.44 89 VAL A O 1
ATOM 681 N N . LEU A 1 90 ? -10.721 5.541 18.525 1.00 96.94 90 LEU A N 1
ATOM 682 C CA . LEU A 1 90 ? -11.452 6.806 18.364 1.00 96.94 90 LEU A CA 1
ATOM 683 C C . LEU A 1 90 ? -12.880 6.619 17.850 1.00 96.94 90 LEU A C 1
ATOM 685 O O . LEU A 1 90 ? -13.760 7.396 18.208 1.00 96.94 90 LEU A O 1
ATOM 689 N N . ASP A 1 91 ? -13.097 5.606 17.022 1.00 96.06 91 ASP A N 1
ATOM 690 C CA . ASP A 1 91 ? -14.372 5.268 16.405 1.00 96.06 91 ASP A CA 1
ATOM 691 C C . ASP A 1 91 ? -14.601 3.747 16.490 1.00 96.06 91 ASP A C 1
ATOM 693 O O . ASP A 1 91 ? -14.420 3.018 15.513 1.00 96.06 91 ASP A O 1
ATOM 697 N N . PRO A 1 92 ? -15.007 3.245 17.671 1.00 92.19 92 PRO A N 1
ATOM 698 C CA . PRO A 1 92 ? -15.234 1.818 17.897 1.00 92.19 92 PRO A CA 1
ATOM 699 C C . PRO A 1 92 ? -16.463 1.272 17.155 1.00 92.19 92 PRO A C 1
ATOM 701 O O . PRO A 1 92 ? -16.659 0.060 17.102 1.00 92.19 92 PRO A O 1
ATOM 704 N N . THR A 1 93 ? -17.312 2.147 16.607 1.00 95.19 93 THR A N 1
ATOM 705 C CA . THR A 1 93 ? -18.437 1.757 15.745 1.00 95.19 93 THR A CA 1
ATOM 706 C C . THR A 1 93 ? -18.046 1.629 14.277 1.00 95.19 93 THR A C 1
ATOM 708 O O . THR A 1 93 ? -18.784 1.016 13.505 1.00 95.19 93 THR A O 1
ATOM 711 N N . GLY A 1 94 ? -16.911 2.213 13.893 1.00 91.25 94 GLY A N 1
ATOM 712 C CA . GLY A 1 94 ? -16.393 2.180 12.538 1.00 91.25 94 GLY A CA 1
ATOM 713 C C . GLY A 1 94 ? -15.754 0.843 12.194 1.00 91.25 94 GLY A C 1
ATOM 714 O O . GLY A 1 94 ? -15.108 0.189 13.013 1.00 91.25 94 GLY A O 1
ATOM 715 N N . ASP A 1 95 ? -15.909 0.451 10.937 1.00 91.25 95 ASP A N 1
ATOM 716 C CA . ASP A 1 95 ? -15.457 -0.841 10.435 1.00 91.25 95 ASP A CA 1
ATOM 717 C C . ASP A 1 95 ? -13.998 -0.797 9.947 1.00 91.25 95 ASP A C 1
ATOM 719 O O . ASP A 1 95 ? -13.686 -1.078 8.793 1.00 91.25 95 ASP A O 1
ATOM 723 N N . TRP A 1 96 ? -13.089 -0.362 10.823 1.00 91.56 96 TRP A N 1
ATOM 724 C CA . TRP A 1 96 ? -11.702 -0.027 10.472 1.00 91.56 96 TRP A CA 1
ATOM 725 C C . TRP A 1 96 ? -10.816 -1.235 10.130 1.00 91.56 96 TRP A C 1
ATOM 727 O O . TRP A 1 96 ? -9.793 -1.071 9.471 1.00 91.56 96 TRP A O 1
ATOM 737 N N . MET A 1 97 ? -11.188 -2.439 10.577 1.00 86.75 97 MET A N 1
ATOM 738 C CA . MET A 1 97 ? -10.408 -3.671 10.359 1.00 86.75 97 MET A CA 1
ATOM 739 C C . MET A 1 97 ? -10.817 -4.461 9.116 1.00 86.75 97 MET A C 1
ATOM 741 O O . MET A 1 97 ? -10.193 -5.483 8.828 1.00 86.75 97 MET A O 1
ATOM 745 N N . ARG A 1 98 ? -11.864 -4.032 8.414 1.00 79.19 98 ARG A N 1
ATOM 746 C CA . ARG A 1 98 ? -12.413 -4.763 7.272 1.00 79.19 98 ARG A CA 1
ATOM 747 C C . ARG A 1 98 ? -11.760 -4.412 5.951 1.00 79.19 98 ARG A C 1
ATOM 749 O O . ARG A 1 98 ? -11.295 -3.263 5.800 1.00 79.19 98 ARG A O 1
#

Organism: Helianthus annuus (NCBI:txid4232)

InterPro domains:
  IPR052694 Mitochondrial uS3-like protein [PTHR35289] (3-98)
  IPR058331 Domain of unknown function DUF8018 [PF26057] (39-98)

Foldseek 3Di:
DDDDDDDDDDDDDDDDDDDDDPPPPPDPDDVPDLPDDQCDAFQRDGLVRQLCVQCVVPPDDDPVSSVVSSVVSSVVVVVLNVVLVVCCVVPVVDPSGD

Sequence (98 aa):
MEGTSSPSTDAGPIPHLGDTISKSTEGPASPGRFPYEPDELNGGDSVLSIQRRLLSLKPFPSAEEIDFARTQAEDLFEVKVQIIQRMQVLDPTGDWMR

Radius of gyration: 24.72 Å; chains: 1; bounding box: 59×70×41 Å

Secondary structure (DSSP, 8-state):
--------------------------PPPPTTS-SS-TT--BTTB-HHHHHHHHTTT-SS--HHHHHHHHHHHHHHHHHHHHHHHHHHHH-TTS-TT-

pLDDT: mean 79.29, std 22.65, range [36.5, 97.88]